Protein AF-A0A1U7DDK2-F1 (afdb_monomer)

Foldseek 3Di:
DPVVQQWDWAADPVDRVDIDIGGDPNVVVVVVVVVVVVVVVVCVVCVPPDPVRVVVVVVVVVVVVVVVVVVVPD

Solvent-accessible surface area (backbone atoms only — not comparable to full-atom values): 4322 Å² total; per-residue (Å²): 87,60,96,74,57,25,29,46,78,46,66,39,94,91,39,85,88,43,64,51,79,42,73,30,72,68,24,46,56,50,50,53,52,50,51,52,52,51,52,51,51,54,50,63,74,42,66,91,51,56,68,67,61,50,53,48,52,52,52,53,53,51,53,53,51,49,54,54,51,55,75,72,54,131

Sequence (74 aa):
MLKNGLVEKVESPDERRASGLYITDAGHELAETVRGIVKQQSKDFFVDVPKEDRDELLRITKSIYKKIIEARTP

Radius of gyration: 18.27 Å; Cα contacts (8 Å, |Δi|>4): 44; chains: 1; bounding box: 38×32×50 Å

Nearest PDB structures (foldseek):
  3mex-assembly1_B  TM=9.199E-01  e=9.143E-03  Pseudomonas aeruginosa PAO1
  2yr2-assembly1_A  TM=8.217E-01  e=7.484E-03  Sulfurisphaera tokodaii
  4mnu-assembly1_B  TM=8.956E-01  e=2.328E-02  Listeria monocytogenes EGD-e
  2nnn-assembly3_F  TM=8.647E-01  e=2.328E-02  Pseudomonas aeruginosa
  8ylm-assembly1_A  TM=8.001E-01  e=4.853E-02  Deinococcus radiodurans

Mean predicted aligned error: 5.24 Å

Secondary structure (DSSP, 8-state):
-GGGTSEEEEEETTEEEEEEEEE-HHHHHHHHHHHHHHHHHHHHHTTTS-HHHHHHHHHHHHHHHHHHHHHH--

Organism: NCBI:txid1229727

pLDDT: mean 93.37, std 6.88, range [57.66, 98.31]

Structure (mmCIF, N/CA/C/O backbone):
data_AF-A0A1U7DDK2-F1
#
_entry.id   AF-A0A1U7DDK2-F1
#
loop_
_atom_site.group_PDB
_atom_site.id
_atom_site.type_symbol
_atom_site.label_atom_id
_atom_site.label_alt_id
_atom_site.label_comp_id
_atom_site.label_asym_id
_atom_site.label_entity_id
_atom_site.label_seq_id
_atom_site.pdbx_PDB_ins_code
_atom_site.Cartn_x
_atom_site.Cartn_y
_atom_site.Cartn_z
_atom_site.occupancy
_atom_site.B_iso_or_equiv
_atom_site.auth_seq_id
_atom_site.auth_comp_id
_atom_site.auth_asym_id
_atom_site.auth_atom_id
_atom_site.pdbx_PDB_model_num
ATOM 1 N N . MET A 1 1 ? -13.339 1.662 5.296 1.00 80.12 1 MET A N 1
ATOM 2 C CA . MET A 1 1 ? -12.655 0.650 6.127 1.00 80.12 1 MET A CA 1
ATOM 3 C C . MET A 1 1 ? -13.542 0.195 7.277 1.00 80.12 1 MET A C 1
ATOM 5 O O . MET A 1 1 ? -14.096 -0.882 7.138 1.00 80.12 1 MET A O 1
ATOM 9 N N . LEU A 1 2 ? -13.806 1.025 8.300 1.00 86.62 2 LEU A N 1
ATOM 10 C CA . LEU A 1 2 ? -14.702 0.681 9.428 1.00 86.62 2 LEU A CA 1
ATOM 11 C C . LEU A 1 2 ? -16.118 0.258 8.993 1.00 86.62 2 LEU A C 1
ATOM 13 O O . LEU A 1 2 ? -16.552 -0.843 9.297 1.00 86.62 2 LEU A O 1
ATOM 17 N N . LYS A 1 3 ? -16.806 1.084 8.187 1.00 91.75 3 LYS A N 1
ATOM 18 C CA . LYS A 1 3 ? -18.155 0.769 7.663 1.00 91.75 3 LYS A CA 1
ATOM 19 C C . LYS A 1 3 ? -18.215 -0.530 6.841 1.00 91.75 3 LYS A C 1
ATOM 21 O O . LYS A 1 3 ? -19.273 -1.131 6.739 1.00 91.75 3 LYS A O 1
ATOM 26 N N . ASN A 1 4 ? -17.087 -0.946 6.266 1.00 92.88 4 ASN A N 1
ATOM 27 C CA . ASN A 1 4 ? -16.993 -2.148 5.436 1.00 92.88 4 ASN A CA 1
ATOM 28 C C . ASN A 1 4 ? -16.412 -3.345 6.210 1.00 92.88 4 ASN A C 1
ATOM 30 O O . ASN A 1 4 ? -16.100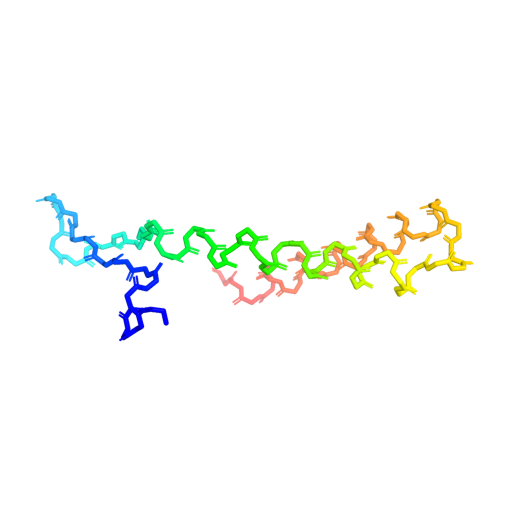 -4.351 5.588 1.00 92.88 4 ASN A O 1
ATOM 34 N N . GLY A 1 5 ? -16.193 -3.227 7.527 1.00 94.56 5 GLY A N 1
ATOM 35 C CA . GLY A 1 5 ? -15.657 -4.313 8.357 1.00 94.56 5 GLY A CA 1
ATOM 36 C C . GLY A 1 5 ? -14.202 -4.702 8.072 1.00 94.56 5 GLY A C 1
ATOM 37 O O . GLY A 1 5 ? -13.780 -5.785 8.452 1.00 94.56 5 GLY A O 1
ATOM 38 N N . LEU A 1 6 ? -13.426 -3.847 7.399 1.00 96.75 6 LEU A N 1
ATOM 39 C CA . LEU A 1 6 ? -12.032 -4.140 7.010 1.00 96.75 6 LEU A CA 1
ATOM 40 C C . LEU A 1 6 ? -11.015 -3.743 8.089 1.00 96.75 6 LEU A C 1
ATOM 42 O O . LEU A 1 6 ? -9.863 -4.163 8.078 1.00 96.75 6 LEU A O 1
ATOM 46 N N . VAL A 1 7 ? -11.429 -2.858 8.986 1.00 96.56 7 VAL A N 1
ATOM 47 C CA . VAL A 1 7 ? -10.647 -2.389 10.126 1.00 96.56 7 VAL A CA 1
ATOM 48 C C . VAL A 1 7 ? -11.628 -2.225 11.271 1.00 96.56 7 VAL A C 1
ATOM 50 O O . VAL A 1 7 ? -12.747 -1.764 11.041 1.00 96.56 7 VAL A O 1
ATOM 53 N N . GLU A 1 8 ? -11.205 -2.555 12.479 1.00 95.25 8 GLU A N 1
ATOM 54 C CA . GLU A 1 8 ? -11.937 -2.306 13.711 1.00 95.25 8 GLU A CA 1
ATOM 55 C C . GLU A 1 8 ? -11.248 -1.229 14.551 1.00 95.25 8 GLU A C 1
ATOM 57 O O . GLU A 1 8 ? -10.033 -1.024 14.477 1.00 95.25 8 GLU A O 1
ATOM 62 N N . LYS A 1 9 ? -12.049 -0.496 15.324 1.00 93.00 9 LYS A N 1
ATOM 63 C CA . LYS A 1 9 ? -11.569 0.518 16.259 1.00 93.00 9 LYS A CA 1
ATOM 64 C C . LYS A 1 9 ? -11.666 -0.065 17.661 1.00 93.00 9 LYS A C 1
ATOM 66 O O . LYS A 1 9 ? -12.766 -0.389 18.097 1.00 93.00 9 LYS A O 1
ATOM 71 N N . VAL A 1 10 ? -10.540 -0.149 18.355 1.00 91.44 10 VAL A N 1
ATOM 72 C CA . VAL A 1 10 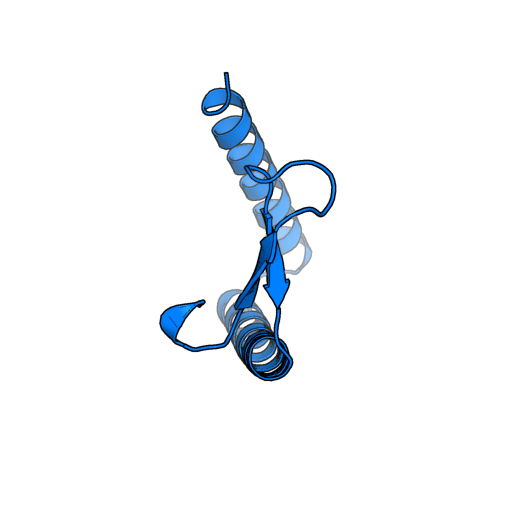? -10.469 -0.671 19.724 1.00 91.44 10 VAL A CA 1
ATOM 73 C C . VAL A 1 10 ? -10.021 0.458 20.642 1.00 91.44 10 VAL A C 1
ATOM 75 O O . VAL A 1 10 ? -8.993 1.089 20.392 1.00 91.44 10 VAL A O 1
ATOM 78 N N . GLU A 1 11 ? -10.815 0.764 21.666 1.00 90.44 11 GLU A N 1
ATOM 79 C CA . GLU A 1 11 ? -10.463 1.767 22.678 1.00 90.44 11 GLU A CA 1
ATOM 80 C C . GLU A 1 11 ? -9.343 1.247 23.581 1.00 90.44 11 GLU A C 1
ATOM 82 O O . GLU A 1 11 ? -9.299 0.064 23.920 1.00 90.44 11 GLU A O 1
ATOM 87 N N . SER A 1 12 ? -8.423 2.136 23.960 1.00 84.00 12 SER A N 1
ATOM 88 C CA . SER A 1 12 ? -7.375 1.794 24.914 1.00 84.00 12 SER A CA 1
ATOM 89 C C . SER A 1 12 ? -8.001 1.561 26.292 1.00 84.00 12 SER A C 1
ATOM 91 O O . SER A 1 12 ? -8.763 2.421 26.747 1.00 84.00 12 SER A O 1
ATOM 93 N N . PRO A 1 13 ? -7.659 0.465 26.994 1.00 79.50 13 PRO A N 1
ATOM 94 C CA . PRO A 1 13 ? -8.138 0.222 28.354 1.00 79.50 13 PRO A CA 1
ATOM 95 C C . PRO A 1 13 ? -7.794 1.363 29.324 1.00 79.50 13 PRO A C 1
ATOM 97 O O . PRO A 1 13 ? -8.563 1.644 30.241 1.00 79.50 13 PRO A O 1
ATOM 100 N N . ASP A 1 14 ? -6.666 2.042 29.089 1.00 83.38 14 ASP A N 1
ATOM 101 C CA . ASP A 1 14 ? -6.076 3.005 30.025 1.00 83.38 14 ASP A CA 1
ATOM 102 C C . ASP A 1 14 ? -6.443 4.473 29.729 1.00 83.38 14 ASP A C 1
ATOM 104 O O . ASP A 1 14 ? -6.293 5.337 30.589 1.00 83.38 14 ASP A O 1
ATOM 108 N N . GLU A 1 15 ? -6.938 4.785 28.525 1.00 84.69 15 GLU A N 1
ATOM 109 C CA . GLU A 1 15 ? -7.350 6.141 28.131 1.00 84.69 15 GLU A CA 1
ATOM 110 C C . GLU A 1 15 ? -8.491 6.059 27.115 1.00 84.69 15 GLU A C 1
ATOM 112 O O . GLU A 1 15 ? -8.282 5.756 25.942 1.00 84.69 15 GLU A O 1
ATOM 117 N N . ARG A 1 16 ? -9.708 6.409 27.543 1.00 75.00 16 ARG A N 1
ATOM 118 C CA . ARG A 1 16 ? -10.931 6.302 26.722 1.00 75.00 16 ARG A CA 1
ATOM 119 C C . ARG A 1 16 ? -10.929 7.169 25.457 1.00 75.00 16 ARG A C 1
ATOM 121 O O . ARG A 1 16 ? -11.745 6.954 24.568 1.00 75.00 16 ARG A O 1
ATOM 128 N N . ARG A 1 17 ? -10.049 8.173 25.359 1.00 84.50 17 ARG A N 1
ATOM 129 C CA . ARG A 1 17 ? -9.885 8.972 24.129 1.00 84.50 17 ARG A CA 1
ATOM 130 C C . ARG A 1 17 ? -8.844 8.396 23.173 1.00 84.50 17 ARG A C 1
ATOM 132 O O . ARG A 1 17 ? -8.787 8.828 22.024 1.00 84.50 17 ARG A O 1
ATOM 139 N N . ALA A 1 18 ? -8.035 7.443 23.623 1.00 85.94 18 ALA A N 1
ATOM 140 C CA . ALA A 1 18 ? -7.093 6.734 22.781 1.00 85.94 18 ALA A CA 1
ATOM 141 C C . ALA A 1 18 ? -7.785 5.516 22.165 1.00 85.94 18 ALA A C 1
ATOM 143 O O . ALA A 1 18 ? -8.472 4.752 22.837 1.00 85.94 18 ALA A O 1
ATOM 144 N N . SER A 1 19 ? -7.594 5.324 20.866 1.00 89.00 19 SER A N 1
ATOM 145 C CA . SER A 1 19 ? -8.117 4.159 20.162 1.00 89.00 19 SER A CA 1
ATOM 146 C C . SER A 1 19 ? -7.143 3.706 19.093 1.00 89.00 19 SER A C 1
ATOM 148 O O . SER A 1 19 ? -6.659 4.537 18.320 1.00 89.00 19 SER A O 1
ATOM 150 N N . GLY A 1 20 ? -6.907 2.403 19.024 1.00 90.56 20 GLY A N 1
ATOM 151 C CA . GLY A 1 20 ? -6.179 1.767 17.938 1.00 90.56 20 GLY A CA 1
ATOM 152 C C . GLY A 1 20 ? -7.103 1.409 16.778 1.00 90.56 20 GLY A C 1
ATOM 153 O O . GLY A 1 20 ? -8.307 1.204 16.952 1.00 90.56 20 GLY A O 1
ATOM 154 N N . LEU A 1 21 ? -6.520 1.333 15.586 1.00 94.06 21 LEU A N 1
ATOM 155 C CA . LEU A 1 21 ? -7.152 0.752 14.409 1.00 94.06 21 LEU A CA 1
ATOM 156 C C . LEU A 1 21 ? -6.454 -0.570 14.103 1.00 94.06 21 LEU A C 1
ATOM 158 O O . LEU A 1 21 ? -5.242 -0.584 13.892 1.00 94.06 21 LEU A O 1
ATOM 162 N N . TYR A 1 22 ? -7.220 -1.654 14.063 1.00 94.75 22 TYR A N 1
ATOM 163 C CA . TYR A 1 22 ? -6.716 -3.003 13.827 1.00 94.75 22 TYR A CA 1
ATOM 164 C C . TYR A 1 22 ? -7.330 -3.559 12.552 1.00 94.75 22 TYR A C 1
ATOM 166 O O . TYR A 1 22 ? -8.514 -3.368 12.283 1.00 94.75 22 TYR A O 1
ATOM 174 N N . ILE A 1 23 ? -6.509 -4.198 11.725 1.00 96.81 23 ILE A N 1
ATOM 175 C CA . ILE A 1 23 ? -6.990 -4.842 10.507 1.00 96.81 23 ILE A CA 1
ATOM 176 C C . ILE A 1 23 ? -7.755 -6.111 10.887 1.00 96.81 23 ILE A C 1
ATOM 178 O O . ILE A 1 23 ? -7.293 -6.874 11.729 1.00 96.81 23 ILE A O 1
ATOM 182 N N . THR A 1 24 ? -8.921 -6.324 10.283 1.00 97.69 24 THR A N 1
ATOM 183 C CA . THR A 1 24 ? -9.665 -7.581 10.445 1.00 97.69 24 THR A CA 1
ATOM 184 C C . THR A 1 24 ? -9.115 -8.638 9.490 1.00 97.69 24 THR A C 1
ATOM 186 O O . THR A 1 24 ? -8.380 -8.300 8.560 1.00 97.69 24 THR A O 1
ATOM 189 N N . ASP A 1 25 ? -9.520 -9.899 9.639 1.00 97.81 25 ASP A N 1
ATOM 190 C CA . ASP A 1 25 ? -9.147 -10.958 8.688 1.00 97.81 25 ASP A CA 1
ATOM 191 C C . ASP A 1 25 ? -9.581 -10.610 7.253 1.00 97.81 25 ASP A C 1
ATOM 193 O O . ASP A 1 25 ? -8.774 -10.642 6.325 1.00 97.81 25 ASP A O 1
ATOM 197 N N . ALA A 1 26 ? -10.817 -10.128 7.077 1.00 97.25 26 ALA A N 1
ATOM 198 C CA . ALA A 1 26 ? -11.312 -9.652 5.781 1.00 97.25 26 ALA A CA 1
ATOM 199 C C . ALA A 1 26 ? -10.510 -8.447 5.250 1.00 97.25 26 ALA A C 1
ATOM 201 O O . ALA A 1 26 ? -10.250 -8.320 4.051 1.00 97.25 26 ALA A O 1
ATOM 202 N N . GLY A 1 27 ? -10.089 -7.548 6.145 1.00 97.88 27 GLY A N 1
ATOM 203 C CA . GLY A 1 27 ? -9.177 -6.461 5.807 1.00 97.88 27 GLY A CA 1
ATOM 204 C C . GLY A 1 27 ? -7.815 -6.961 5.341 1.00 97.88 27 GLY A C 1
ATOM 205 O O . GLY A 1 27 ? -7.256 -6.418 4.386 1.00 97.88 27 GLY A O 1
ATOM 206 N N . HIS A 1 28 ? -7.289 -7.993 5.996 1.00 98.00 28 HIS A N 1
ATOM 207 C CA . HIS A 1 28 ? -6.002 -8.594 5.688 1.00 98.00 28 HIS A CA 1
ATOM 208 C C . HIS A 1 28 ? -6.020 -9.265 4.312 1.00 98.00 28 HIS A C 1
ATOM 210 O O . HIS A 1 28 ? -5.154 -8.967 3.489 1.00 98.00 28 HIS A O 1
ATOM 216 N N . GLU A 1 29 ? -7.041 -10.070 4.014 1.00 98.06 29 GLU A N 1
ATOM 217 C CA . GLU A 1 29 ? -7.237 -10.698 2.700 1.00 98.06 29 GLU A CA 1
ATOM 218 C C . GLU A 1 29 ? -7.315 -9.663 1.568 1.00 98.06 29 GLU A C 1
ATOM 220 O O . GLU A 1 29 ? -6.661 -9.788 0.523 1.00 98.06 29 GLU A O 1
ATOM 225 N N . LEU A 1 30 ? -8.065 -8.578 1.787 1.00 97.56 30 LEU A N 1
ATOM 226 C CA . LEU A 1 30 ? -8.121 -7.481 0.827 1.00 97.56 30 LEU A CA 1
ATOM 227 C C . LEU A 1 30 ? -6.753 -6.802 0.676 1.00 97.56 30 LEU A C 1
ATOM 229 O O . LEU A 1 30 ? -6.344 -6.477 -0.440 1.00 97.56 30 LEU A O 1
ATOM 233 N N . ALA A 1 31 ? -6.025 -6.593 1.773 1.00 97.12 31 ALA A N 1
ATOM 234 C CA . ALA A 1 31 ? -4.696 -5.998 1.733 1.00 97.12 31 ALA A CA 1
ATOM 235 C C . ALA A 1 31 ? -3.689 -6.874 0.970 1.00 97.12 31 ALA A C 1
ATOM 237 O O . ALA A 1 31 ? -2.856 -6.323 0.248 1.00 97.12 31 ALA A O 1
ATOM 238 N N . GLU A 1 32 ? -3.758 -8.205 1.089 1.00 98.19 32 GLU A N 1
ATOM 239 C CA . GLU A 1 32 ? -2.970 -9.134 0.263 1.00 98.19 32 GLU A CA 1
ATOM 240 C C . GLU A 1 32 ? -3.302 -8.965 -1.224 1.00 98.19 32 GLU A C 1
ATOM 242 O O . GLU A 1 32 ? -2.402 -8.782 -2.049 1.00 98.19 32 GLU A O 1
ATOM 247 N N . THR A 1 33 ? -4.594 -8.926 -1.558 1.00 97.69 33 THR A N 1
ATOM 248 C CA . THR A 1 33 ? -5.068 -8.749 -2.939 1.00 97.69 33 THR A CA 1
ATOM 249 C C . THR A 1 33 ? -4.556 -7.442 -3.545 1.00 97.69 33 THR A C 1
ATOM 251 O O . THR A 1 33 ? -3.960 -7.428 -4.624 1.00 97.69 33 THR A O 1
ATOM 254 N N . VAL A 1 34 ? -4.718 -6.332 -2.820 1.00 97.12 34 VAL A N 1
ATOM 255 C CA . VAL A 1 34 ? -4.237 -5.012 -3.246 1.00 97.12 34 VAL A CA 1
ATOM 256 C C . VAL A 1 34 ? -2.714 -5.002 -3.386 1.00 97.12 34 VAL A C 1
ATOM 258 O O . VAL A 1 34 ? -2.196 -4.451 -4.357 1.00 97.12 34 VAL A O 1
ATOM 261 N N . ARG A 1 35 ? -1.974 -5.647 -2.474 1.00 96.94 35 ARG A N 1
ATOM 262 C CA . ARG A 1 35 ? -0.511 -5.759 -2.581 1.00 96.94 35 ARG A CA 1
ATOM 263 C C . ARG A 1 35 ? -0.080 -6.515 -3.833 1.00 96.94 35 ARG A C 1
ATOM 265 O O . ARG A 1 35 ? 0.910 -6.118 -4.446 1.00 96.94 35 ARG A O 1
ATOM 272 N N . GLY A 1 36 ? -0.812 -7.553 -4.233 1.00 97.69 36 GLY A N 1
ATOM 273 C CA . GLY A 1 36 ? -0.597 -8.240 -5.506 1.00 97.69 36 GLY A CA 1
ATOM 274 C C . GLY A 1 36 ? -0.758 -7.299 -6.702 1.00 97.69 36 GLY A C 1
ATOM 275 O O . GLY A 1 36 ? 0.158 -7.178 -7.517 1.00 97.69 36 GLY A O 1
ATOM 276 N N . ILE A 1 37 ? -1.874 -6.567 -6.750 1.00 97.69 37 ILE A N 1
ATOM 277 C CA . ILE A 1 37 ? -2.184 -5.609 -7.824 1.00 97.69 37 ILE A CA 1
ATOM 278 C C . ILE A 1 37 ? -1.096 -4.534 -7.934 1.00 97.69 37 ILE A C 1
ATOM 280 O O . ILE A 1 37 ? -0.576 -4.290 -9.020 1.00 97.69 37 ILE A O 1
ATOM 284 N N . VAL A 1 38 ? -0.699 -3.928 -6.813 1.00 96.19 38 VAL A N 1
ATOM 285 C CA . VAL A 1 38 ? 0.314 -2.859 -6.795 1.00 96.19 38 VAL A CA 1
ATOM 286 C C . VAL A 1 38 ? 1.683 -3.371 -7.245 1.00 96.19 38 VAL A C 1
ATOM 288 O O . VAL A 1 38 ? 2.378 -2.682 -7.990 1.00 96.19 38 VAL A O 1
ATOM 291 N N . LYS A 1 39 ? 2.085 -4.582 -6.834 1.00 94.56 39 LYS A N 1
ATOM 292 C CA . LYS A 1 39 ? 3.347 -5.188 -7.293 1.00 94.56 39 LYS A CA 1
ATOM 293 C C . LYS A 1 39 ? 3.341 -5.411 -8.802 1.00 94.56 39 LYS A C 1
ATOM 295 O O . LYS A 1 39 ? 4.334 -5.095 -9.454 1.00 94.56 39 LYS A O 1
ATOM 300 N N . GLN A 1 40 ? 2.237 -5.927 -9.340 1.00 96.06 40 GLN A N 1
ATOM 301 C CA . GLN A 1 40 ? 2.103 -6.159 -10.773 1.00 96.06 40 GLN A CA 1
ATOM 302 C C . GLN A 1 40 ? 2.130 -4.836 -11.544 1.00 96.06 40 GLN A C 1
ATOM 304 O O . GLN A 1 40 ? 2.963 -4.665 -12.425 1.00 96.06 40 GLN A O 1
ATOM 309 N N . GLN A 1 41 ? 1.335 -3.852 -11.124 1.00 95.88 41 GLN A N 1
ATOM 310 C CA . GLN A 1 41 ? 1.323 -2.527 -11.740 1.00 95.88 41 GLN A CA 1
ATOM 311 C C . GLN A 1 41 ? 2.701 -1.854 -11.695 1.00 95.88 41 GLN A C 1
ATOM 313 O O . GLN A 1 41 ? 3.125 -1.248 -12.673 1.00 95.88 41 GLN A O 1
ATOM 318 N N . SER A 1 42 ? 3.423 -1.968 -10.575 1.00 92.12 42 SER A N 1
ATOM 319 C CA . SER A 1 42 ? 4.776 -1.423 -10.465 1.00 92.12 42 SER A CA 1
ATOM 320 C C . SER A 1 42 ? 5.749 -2.116 -11.418 1.00 92.12 42 SER A C 1
ATOM 322 O O . SER A 1 42 ? 6.615 -1.444 -11.971 1.00 92.12 42 SER A O 1
ATOM 324 N N . LYS A 1 43 ? 5.626 -3.433 -11.610 1.00 92.25 43 LYS A N 1
ATOM 325 C CA . LYS A 1 43 ? 6.432 -4.174 -12.583 1.00 92.25 43 LYS A CA 1
ATOM 326 C C . LYS A 1 43 ? 6.124 -3.719 -14.010 1.00 92.25 43 LYS A C 1
ATOM 328 O O . LYS A 1 43 ? 7.058 -3.479 -14.763 1.00 92.25 43 LYS A O 1
ATOM 333 N N . ASP A 1 44 ? 4.847 -3.563 -14.342 1.00 95.88 44 ASP A N 1
ATOM 334 C CA . ASP A 1 44 ? 4.402 -3.172 -15.682 1.00 95.88 44 ASP A CA 1
ATOM 335 C C . ASP A 1 44 ? 4.794 -1.726 -16.010 1.00 95.88 44 ASP A C 1
ATOM 337 O O . ASP A 1 44 ? 5.249 -1.440 -17.111 1.00 95.88 44 ASP A O 1
ATOM 341 N N . PHE A 1 45 ? 4.696 -0.815 -15.038 1.00 94.88 45 PHE A N 1
ATOM 342 C CA . PHE A 1 45 ? 5.090 0.585 -15.208 1.00 94.88 45 PHE A CA 1
ATOM 343 C C . PHE A 1 45 ? 6.592 0.755 -15.485 1.00 94.88 45 PHE A C 1
ATOM 345 O O . PHE A 1 45 ? 6.982 1.626 -16.256 1.00 94.88 45 PHE A O 1
ATOM 352 N N . PHE A 1 46 ? 7.438 -0.068 -14.857 1.00 95.31 46 PHE A N 1
ATOM 353 C CA . PHE A 1 46 ? 8.899 -0.000 -14.986 1.00 95.31 46 PHE A CA 1
ATOM 354 C C . PHE A 1 46 ? 9.478 -1.080 -15.910 1.00 95.31 46 PHE A C 1
ATOM 356 O O . PHE A 1 46 ? 10.666 -1.374 -15.810 1.00 95.31 46 PHE A O 1
ATOM 363 N N . VAL A 1 47 ? 8.668 -1.691 -16.782 1.00 95.88 47 VAL A N 1
ATOM 364 C CA . VAL A 1 47 ? 9.084 -2.854 -17.587 1.00 95.88 47 VAL A CA 1
ATOM 365 C C . VAL A 1 47 ? 10.330 -2.588 -18.441 1.00 95.88 47 VAL A C 1
ATOM 367 O O . VAL A 1 47 ? 11.200 -3.452 -18.521 1.00 95.88 47 VAL A O 1
ATOM 370 N N . ASP A 1 48 ? 10.457 -1.375 -18.981 1.00 96.69 48 ASP A N 1
ATOM 371 C CA . ASP A 1 48 ? 11.566 -0.963 -19.854 1.00 96.69 48 ASP A CA 1
ATOM 372 C C . ASP A 1 48 ? 12.634 -0.124 -19.133 1.00 96.69 48 ASP A C 1
ATOM 374 O O . ASP A 1 48 ? 13.555 0.399 -19.761 1.00 96.69 48 ASP A O 1
ATOM 378 N N . VAL A 1 49 ? 12.517 0.044 -17.812 1.00 95.62 49 VAL A N 1
ATOM 379 C CA . VAL A 1 49 ? 13.430 0.884 -17.027 1.00 95.62 49 VAL A CA 1
ATOM 380 C C . VAL A 1 49 ? 14.477 0.001 -16.344 1.00 95.62 49 VAL A C 1
ATOM 382 O O . VAL A 1 49 ? 14.102 -0.889 -15.571 1.00 95.62 49 VAL A O 1
ATOM 385 N N . PRO A 1 50 ? 15.785 0.244 -16.564 1.00 96.69 50 PRO A N 1
ATOM 386 C CA . PRO A 1 50 ? 16.844 -0.435 -15.829 1.00 96.69 50 PRO A CA 1
ATOM 387 C C . PRO A 1 50 ? 16.636 -0.337 -14.320 1.00 96.69 50 PRO A C 1
ATOM 389 O O . PRO A 1 50 ? 16.144 0.663 -13.785 1.00 96.69 50 PRO A O 1
ATOM 392 N N . LYS A 1 51 ? 17.009 -1.397 -13.605 1.00 94.19 51 LYS A N 1
ATOM 393 C CA . LYS A 1 51 ? 16.761 -1.493 -12.165 1.00 94.19 51 LYS A CA 1
ATOM 394 C C . LYS A 1 51 ? 17.424 -0.342 -11.406 1.00 94.19 51 LYS A C 1
ATOM 396 O O . LYS A 1 51 ? 16.825 0.195 -10.479 1.00 94.19 51 LYS A O 1
ATOM 401 N N . GLU A 1 52 ? 18.630 0.028 -11.810 1.00 97.44 52 GLU A N 1
ATOM 402 C CA . GLU A 1 52 ? 19.444 1.076 -11.204 1.00 97.44 52 GLU A CA 1
ATOM 403 C C . GLU A 1 52 ? 18.761 2.443 -11.337 1.00 97.44 52 GLU A C 1
ATOM 405 O O . GLU A 1 52 ? 18.628 3.164 -10.347 1.00 97.44 52 GLU A O 1
ATOM 410 N N . ASP A 1 53 ? 18.229 2.750 -12.523 1.00 97.69 53 ASP A N 1
ATOM 411 C CA . ASP A 1 53 ? 17.509 3.998 -12.799 1.00 97.69 53 ASP A CA 1
ATOM 412 C C . ASP A 1 53 ? 16.196 4.075 -12.011 1.00 97.69 53 ASP A C 1
ATOM 414 O O . ASP A 1 53 ? 15.856 5.109 -11.426 1.00 97.69 53 ASP A O 1
ATOM 418 N N . ARG A 1 54 ? 15.466 2.954 -11.929 1.00 95.56 54 ARG A N 1
ATOM 419 C CA . ARG A 1 54 ? 14.265 2.842 -11.094 1.00 95.56 54 ARG A CA 1
ATOM 420 C C . ARG A 1 54 ? 14.594 3.074 -9.620 1.00 95.56 54 ARG A C 1
ATOM 422 O O . ARG A 1 54 ? 13.880 3.808 -8.935 1.00 95.56 54 A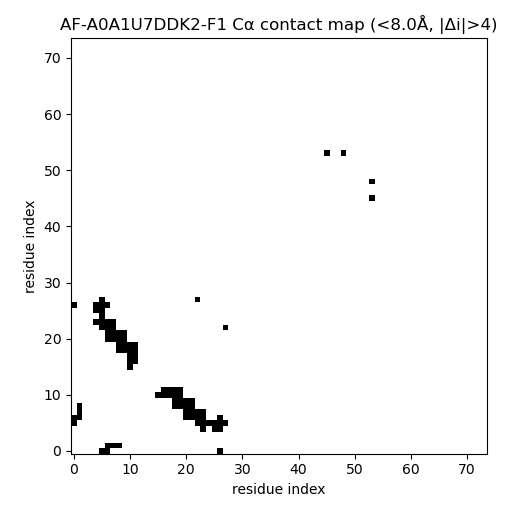RG A O 1
ATOM 429 N N . ASP A 1 55 ? 15.634 2.423 -9.113 1.00 96.31 55 ASP A N 1
ATOM 430 C CA . ASP A 1 55 ? 16.012 2.504 -7.704 1.00 96.31 55 ASP A CA 1
ATOM 431 C C . ASP A 1 55 ? 16.461 3.936 -7.346 1.00 96.31 55 ASP A C 1
ATOM 433 O O . ASP A 1 55 ? 16.080 4.453 -6.288 1.00 96.31 55 ASP A O 1
ATOM 437 N N . GLU A 1 56 ? 17.155 4.623 -8.257 1.00 98.12 56 GLU A N 1
ATOM 438 C CA . GLU A 1 56 ? 17.551 6.026 -8.108 1.00 98.12 56 GLU A CA 1
ATOM 439 C C . GLU A 1 56 ? 16.349 6.985 -8.124 1.00 98.12 56 GLU A C 1
ATOM 441 O O . GLU A 1 56 ? 16.211 7.833 -7.234 1.00 98.12 56 GLU A O 1
ATOM 446 N N . LEU A 1 57 ? 15.412 6.809 -9.062 1.00 96.62 57 LEU A N 1
ATOM 447 C CA . LEU A 1 57 ? 14.161 7.572 -9.092 1.00 96.62 57 LEU A CA 1
ATOM 448 C C . LEU A 1 57 ? 13.383 7.419 -7.777 1.00 96.62 57 LEU A C 1
ATOM 450 O O . LEU A 1 57 ? 12.928 8.407 -7.185 1.00 96.62 57 LEU A O 1
ATOM 454 N N . LEU A 1 58 ? 13.239 6.183 -7.289 1.00 96.25 58 LEU A N 1
ATOM 455 C CA . LEU A 1 58 ? 12.559 5.899 -6.026 1.00 96.25 58 LEU A CA 1
ATOM 456 C C . LEU A 1 58 ? 13.293 6.520 -4.832 1.00 96.25 58 LEU A C 1
ATOM 458 O O . LEU A 1 58 ? 12.645 6.989 -3.896 1.00 96.25 58 LEU A O 1
ATOM 462 N N . ARG A 1 59 ? 14.629 6.559 -4.842 1.00 98.06 59 ARG A N 1
ATOM 463 C CA . ARG A 1 59 ? 15.427 7.218 -3.799 1.00 98.06 59 ARG A CA 1
ATOM 464 C C . ARG A 1 59 ? 15.152 8.722 -3.753 1.00 98.06 59 ARG A C 1
ATOM 466 O O . ARG A 1 59 ? 14.872 9.256 -2.674 1.00 98.06 59 ARG A O 1
ATOM 473 N N . ILE A 1 60 ? 15.197 9.394 -4.904 1.00 98.31 60 ILE A N 1
ATOM 474 C CA . ILE A 1 60 ? 14.967 10.842 -5.022 1.00 98.31 60 ILE A CA 1
ATOM 475 C C . ILE A 1 60 ? 13.544 11.192 -4.579 1.00 98.31 60 ILE A C 1
ATOM 477 O O . ILE A 1 60 ? 13.350 12.030 -3.696 1.00 98.31 60 ILE A O 1
ATOM 481 N N . THR A 1 61 ? 12.542 10.512 -5.134 1.00 97.75 61 THR A N 1
ATOM 482 C CA . THR A 1 61 ? 11.126 10.785 -4.837 1.00 97.75 61 THR A CA 1
ATOM 483 C C . THR A 1 61 ? 10.770 10.519 -3.373 1.00 97.75 61 THR A C 1
ATOM 485 O O . T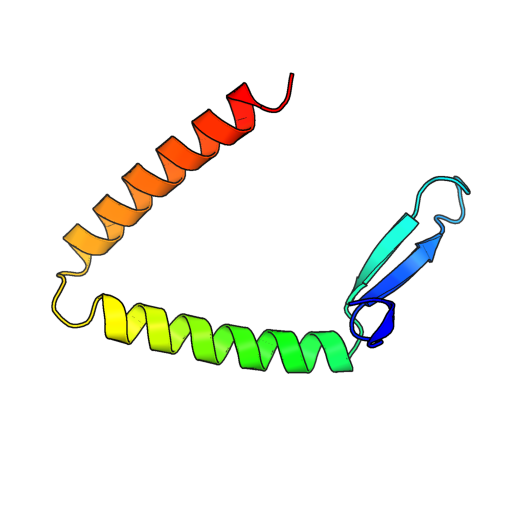HR A 1 61 ? 10.094 11.344 -2.755 1.00 97.75 61 THR A O 1
ATOM 488 N N . LYS A 1 6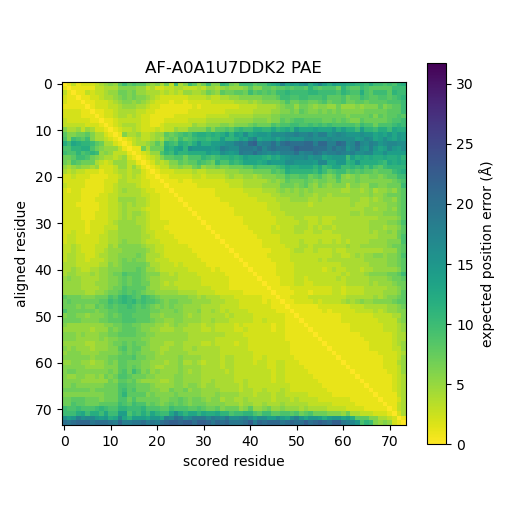2 ? 11.293 9.446 -2.759 1.00 97.19 62 LYS A N 1
ATOM 489 C CA . LYS A 1 62 ? 11.141 9.200 -1.311 1.00 97.19 62 LYS A CA 1
ATOM 490 C C . LYS A 1 62 ? 11.758 10.315 -0.467 1.00 97.19 62 LYS A C 1
ATOM 492 O O . LYS A 1 62 ? 11.175 10.696 0.546 1.00 97.19 62 LYS A O 1
ATOM 497 N N . SER A 1 63 ? 12.925 10.835 -0.855 1.00 98.00 63 SER A N 1
ATOM 498 C CA . SER A 1 63 ? 13.570 11.945 -0.142 1.00 98.00 63 SER A CA 1
ATOM 499 C C . SER A 1 63 ? 12.729 13.222 -0.203 1.00 98.00 63 SER A C 1
ATOM 501 O O . SER A 1 63 ? 12.518 13.862 0.826 1.00 98.00 63 SER A O 1
ATOM 503 N N . ILE A 1 64 ? 12.198 13.561 -1.381 1.00 98.25 64 ILE A N 1
ATOM 504 C CA . ILE A 1 64 ? 11.311 14.719 -1.563 1.00 98.25 64 ILE A CA 1
ATOM 505 C C . ILE A 1 64 ? 10.048 14.566 -0.711 1.00 98.25 64 ILE A C 1
ATOM 507 O O . ILE A 1 64 ? 9.679 15.493 0.007 1.00 98.25 64 ILE A O 1
ATOM 511 N N . TYR A 1 65 ? 9.419 13.387 -0.734 1.00 96.50 65 TYR A N 1
ATOM 512 C CA . TYR A 1 65 ? 8.229 13.115 0.070 1.00 96.50 65 TYR A CA 1
ATOM 513 C C . TYR A 1 65 ? 8.476 13.337 1.568 1.00 96.50 65 TYR A C 1
ATOM 515 O O . TYR A 1 65 ? 7.680 14.007 2.220 1.00 96.50 65 TYR A O 1
ATOM 523 N N . LYS A 1 66 ? 9.601 12.845 2.106 1.00 96.38 66 LYS A N 1
ATOM 524 C CA . LYS A 1 66 ? 9.966 13.061 3.517 1.00 96.38 66 LYS A CA 1
ATOM 525 C C . LYS A 1 66 ? 10.048 14.546 3.870 1.00 96.38 66 LYS A C 1
ATOM 527 O O . LYS A 1 66 ? 9.395 14.967 4.816 1.00 96.38 66 LYS A O 1
ATOM 532 N N . LYS A 1 67 ? 10.742 15.342 3.051 1.00 96.56 67 LYS A N 1
ATOM 533 C CA . LYS A 1 67 ? 10.854 16.798 3.249 1.00 96.56 67 LYS A CA 1
ATOM 534 C C . LYS A 1 67 ? 9.491 17.495 3.238 1.00 96.56 67 LYS A C 1
ATOM 536 O O . LYS A 1 67 ? 9.260 18.408 4.020 1.00 96.56 67 LYS A O 1
ATOM 541 N N . ILE A 1 68 ? 8.579 17.061 2.364 1.00 96.94 68 ILE A N 1
ATOM 542 C CA . ILE A 1 68 ? 7.209 17.596 2.310 1.00 96.94 68 ILE A CA 1
ATOM 543 C C . ILE A 1 68 ? 6.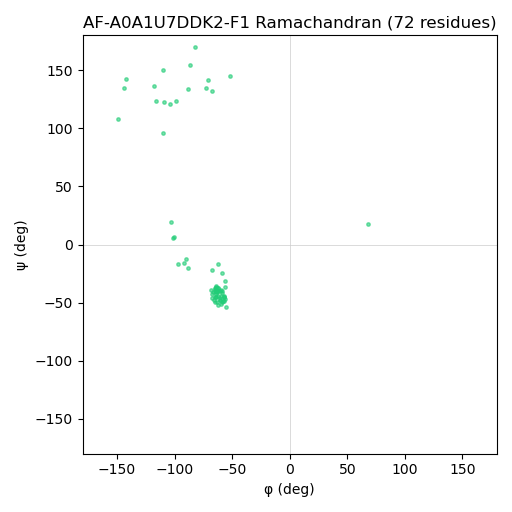448 17.283 3.604 1.00 96.94 68 ILE A C 1
ATOM 545 O O . ILE A 1 68 ? 5.735 18.147 4.108 1.00 96.94 68 ILE A O 1
ATOM 549 N N . ILE A 1 69 ? 6.572 16.064 4.134 1.00 96.31 69 ILE A N 1
ATOM 550 C CA . ILE A 1 69 ? 5.906 15.665 5.381 1.00 96.31 69 ILE A CA 1
ATOM 551 C C . ILE A 1 69 ? 6.484 1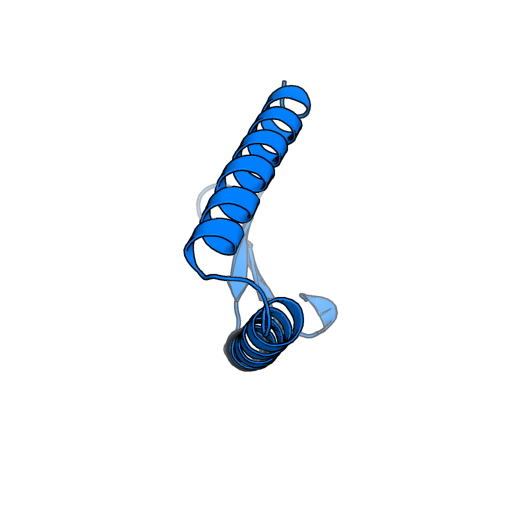6.410 6.5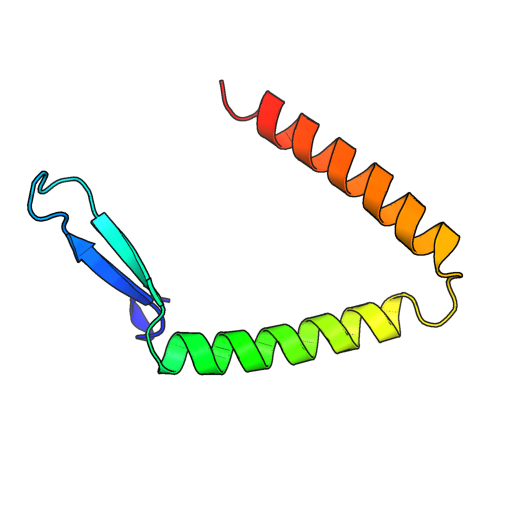87 1.00 96.31 69 ILE A C 1
ATOM 553 O O . ILE A 1 69 ? 5.713 16.906 7.406 1.00 96.31 69 ILE A O 1
ATOM 557 N N . GLU A 1 70 ? 7.807 16.547 6.661 1.00 94.75 70 GLU A N 1
ATOM 558 C CA . GLU A 1 70 ? 8.495 17.322 7.702 1.00 94.75 70 GLU A CA 1
ATOM 559 C C . GLU A 1 70 ? 8.050 18.789 7.684 1.00 94.75 70 GLU A C 1
ATOM 561 O O . GLU A 1 70 ? 7.693 19.334 8.718 1.00 94.75 70 GLU A O 1
ATOM 566 N N . ALA A 1 71 ? 7.952 19.414 6.508 1.00 92.88 71 ALA A N 1
ATOM 567 C CA . ALA A 1 71 ? 7.477 20.794 6.397 1.00 92.88 71 ALA A CA 1
ATOM 568 C C . ALA A 1 71 ? 5.986 20.979 6.758 1.00 92.88 71 ALA A C 1
ATOM 570 O O . ALA A 1 71 ? 5.561 22.094 7.054 1.00 92.88 71 ALA A O 1
ATOM 571 N N . ARG A 1 72 ? 5.171 19.916 6.690 1.00 92.06 72 ARG A N 1
ATOM 572 C CA . ARG A 1 72 ? 3.727 19.945 7.001 1.00 92.06 72 ARG A CA 1
ATOM 573 C C . ARG A 1 72 ? 3.404 19.619 8.456 1.00 92.06 72 ARG A C 1
ATOM 575 O O . ARG A 1 72 ? 2.274 19.863 8.873 1.00 92.06 72 ARG A O 1
ATOM 582 N N . THR A 1 73 ? 4.348 19.040 9.189 1.00 73.25 73 THR A N 1
ATOM 583 C CA . THR A 1 73 ? 4.156 18.601 10.573 1.00 73.25 73 THR A CA 1
ATOM 584 C C . THR A 1 73 ? 4.984 19.532 11.465 1.00 73.25 73 THR A C 1
ATOM 586 O O . THR A 1 73 ? 6.196 19.340 11.520 1.00 73.25 73 THR A O 1
ATOM 589 N N . PRO A 1 74 ? 4.381 20.586 12.053 1.00 57.66 74 PRO A N 1
ATOM 590 C CA . PRO A 1 74 ? 5.098 21.573 12.864 1.00 57.66 74 PRO A CA 1
ATOM 591 C C . PRO A 1 74 ? 5.654 20.990 14.167 1.00 57.66 74 PRO A C 1
ATOM 593 O O . PRO A 1 74 ? 5.043 20.035 14.703 1.00 57.66 74 PRO A O 1
#

InterPro domains:
  IPR000835 MarR-type HTH domain [PS50995] (1-66)
  IPR036388 Wi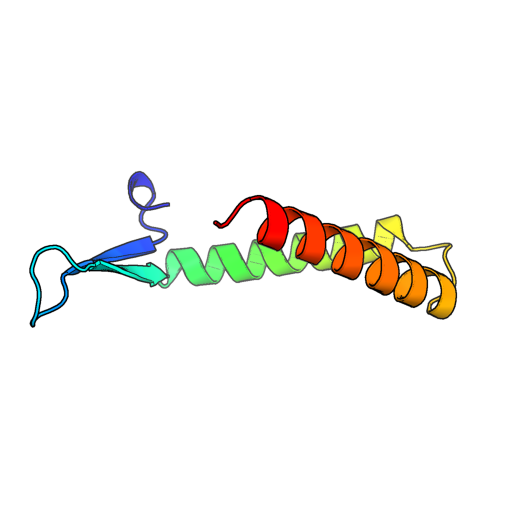nged helix-like DNA-binding domain superfamily [G3DSA:1.10.10.10] (1-73)
  IPR036390 Winged helix DNA-binding domain superfamily [SSF46785] (1-66)